Protein AF-A0A5M8RWU3-F1 (afdb_monomer)

Secondary structure (DSSP, 8-state):
-HHHHHHHHHHHHHHHHHHHHHTT-HHHHHHHHHHHHHHHHT-TT-HHHHHHHHHHHHHHHHHTT-HHHHHHHHHHHHHHHHH---HHHHHHHHHHHHHHHHHTT-HHHHHHHHHHHH-

Organism: NCBI:txid1925020

Solvent-accessible surface area (ba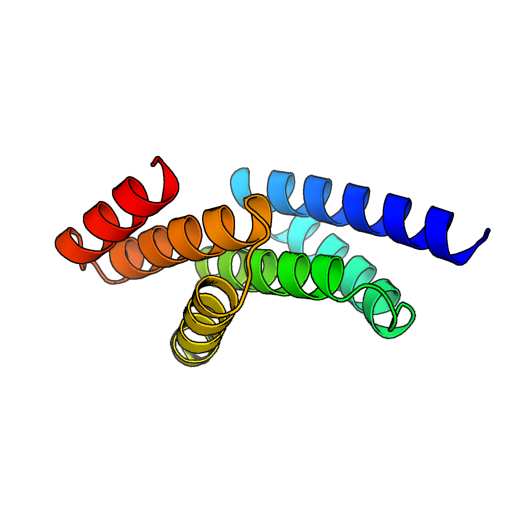ckbone atoms only — not comparable to full-atom values): 6522 Å² total; per-residue (Å²): 115,68,69,59,56,51,51,56,50,50,53,52,50,54,55,51,39,52,53,26,53,76,68,67,37,60,72,62,30,52,57,51,48,56,56,49,54,57,52,54,73,74,48,86,80,52,64,66,60,54,51,50,48,54,55,50,50,51,55,44,34,67,72,70,65,51,60,92,59,42,64,65,50,48,54,50,37,52,49,53,30,73,76,47,85,52,67,68,57,31,31,52,28,28,39,51,48,12,53,51,29,42,72,74,63,40,54,70,61,12,49,52,25,43,52,66,42,72,108

InterPro domains:
  IPR011990 Tetratricopeptide-like helical domain superfamily [G3DSA:1.25.40.10] (1-119)

Sequence (119 aa):
MEVKLASEKVAKMLNQWYGMIKRHQVTEASALKEEIQSLIKHMSENQDLLLYFNLLDFRYKLMTEEIEDSDKLYQNIKAIGAENTDNMIVYYSLFFSGVYEFYKKDYVEAINFYQLAEA

Structure (mmCIF, N/CA/C/O backbone):
data_AF-A0A5M8RWU3-F1
#
_entry.id   AF-A0A5M8RWU3-F1
#
loop_
_atom_site.group_PDB
_atom_site.id
_atom_site.type_symbol
_atom_site.label_atom_id
_atom_site.label_alt_id
_atom_site.label_comp_id
_atom_site.label_asym_id
_atom_site.label_entity_id
_atom_site.label_seq_id
_atom_site.pdbx_PDB_ins_code
_atom_site.Cartn_x
_atom_site.Cartn_y
_atom_site.Cartn_z
_atom_site.occupancy
_atom_site.B_iso_or_equiv
_atom_site.auth_seq_id
_atom_site.auth_comp_id
_atom_site.auth_asym_id
_atom_site.auth_atom_id
_atom_site.pdbx_PDB_model_num
ATOM 1 N N . MET A 1 1 ? 17.419 -4.916 -24.180 1.00 57.19 1 MET A N 1
ATOM 2 C CA . MET A 1 1 ? 17.993 -5.718 -23.072 1.00 57.19 1 MET A CA 1
ATOM 3 C C . MET A 1 1 ? 18.141 -4.881 -21.798 1.00 57.19 1 MET A C 1
ATOM 5 O O . MET A 1 1 ? 17.771 -5.365 -20.738 1.00 57.19 1 MET A O 1
ATOM 9 N N . GLU A 1 2 ? 18.569 -3.616 -21.897 1.00 60.53 2 GLU A N 1
ATOM 10 C CA . GLU A 1 2 ? 18.705 -2.689 -20.754 1.00 60.53 2 GLU A CA 1
ATOM 11 C C . GLU A 1 2 ? 17.384 -2.368 -20.024 1.00 60.53 2 GLU A C 1
ATOM 13 O O . GLU A 1 2 ? 17.346 -2.405 -18.798 1.00 60.53 2 GLU A O 1
ATOM 18 N N . VAL A 1 3 ? 16.275 -2.170 -20.749 1.00 62.34 3 VAL A N 1
ATOM 19 C CA . VAL A 1 3 ? 14.942 -1.882 -20.161 1.00 62.34 3 VAL A CA 1
ATOM 20 C C . VAL A 1 3 ? 14.441 -3.007 -19.235 1.00 62.34 3 VAL A C 1
ATOM 22 O O . VAL A 1 3 ? 13.828 -2.763 -18.193 1.00 62.34 3 VAL A O 1
ATOM 25 N N . LYS A 1 4 ? 14.750 -4.267 -19.568 1.00 66.62 4 LYS A N 1
ATOM 26 C CA . LYS A 1 4 ? 14.351 -5.435 -18.766 1.00 66.62 4 LYS A CA 1
ATOM 27 C C . LYS A 1 4 ? 15.148 -5.533 -17.457 1.00 66.62 4 LYS A C 1
ATOM 29 O O . LYS A 1 4 ? 14.588 -5.795 -16.402 1.00 66.62 4 LYS A O 1
ATOM 34 N N . LEU A 1 5 ? 16.446 -5.240 -17.510 1.00 66.25 5 LEU A N 1
ATOM 35 C CA . LEU A 1 5 ? 17.301 -5.198 -16.318 1.00 66.25 5 LEU A CA 1
ATOM 36 C C . LEU A 1 5 ? 16.903 -4.053 -15.375 1.00 66.25 5 LEU A C 1
ATOM 38 O O . LEU A 1 5 ? 16.908 -4.221 -14.155 1.00 66.25 5 LEU A O 1
ATOM 42 N N . ALA A 1 6 ? 16.513 -2.904 -15.934 1.00 75.56 6 ALA A N 1
ATOM 43 C CA . ALA A 1 6 ? 16.012 -1.776 -15.157 1.00 75.56 6 ALA A CA 1
ATOM 44 C C . ALA A 1 6 ? 14.690 -2.112 -14.437 1.00 75.56 6 ALA A C 1
ATOM 46 O O . ALA A 1 6 ? 14.545 -1.808 -13.253 1.00 75.56 6 ALA A O 1
ATOM 47 N N . SER A 1 7 ? 13.763 -2.815 -15.100 1.00 81.06 7 SER A N 1
ATOM 48 C CA . SER A 1 7 ? 12.473 -3.207 -14.500 1.00 81.06 7 SER A CA 1
ATOM 49 C C . SER A 1 7 ? 12.619 -4.254 -13.403 1.00 81.06 7 SER A C 1
ATOM 51 O O . SER A 1 7 ? 12.006 -4.112 -12.346 1.00 81.06 7 SER A O 1
ATOM 53 N N . GLU A 1 8 ? 13.499 -5.241 -13.574 1.00 85.56 8 GLU A N 1
ATOM 54 C CA . GLU A 1 8 ? 13.822 -6.198 -12.509 1.00 85.56 8 GLU A CA 1
ATOM 55 C C . GLU A 1 8 ? 14.449 -5.518 -11.283 1.00 85.56 8 GLU A C 1
ATOM 57 O O . GLU A 1 8 ? 14.157 -5.888 -10.142 1.00 85.56 8 GLU A O 1
ATOM 62 N N . LYS A 1 9 ? 15.299 -4.504 -11.497 1.00 89.25 9 LYS A N 1
ATOM 63 C CA . LYS A 1 9 ? 15.883 -3.716 -10.405 1.00 89.25 9 LYS A CA 1
ATOM 64 C C . LYS A 1 9 ? 14.805 -2.950 -9.638 1.00 89.25 9 LYS A C 1
ATOM 66 O O . LYS A 1 9 ? 14.761 -3.053 -8.413 1.00 89.25 9 LYS A O 1
ATOM 71 N N . VAL A 1 10 ? 13.923 -2.232 -10.335 1.00 90.00 10 VAL A N 1
ATOM 72 C CA . VAL A 1 10 ? 12.832 -1.472 -9.699 1.00 90.00 10 VAL A CA 1
ATOM 73 C C . VAL A 1 10 ? 11.876 -2.398 -8.948 1.00 90.00 10 VAL A C 1
ATOM 75 O O . VAL A 1 10 ? 11.533 -2.107 -7.806 1.00 90.00 10 VAL A O 1
ATOM 78 N N . ALA A 1 11 ? 11.526 -3.558 -9.511 1.00 90.00 11 ALA A N 1
ATOM 79 C CA . ALA A 1 11 ? 10.694 -4.548 -8.827 1.00 90.00 11 ALA A CA 1
ATOM 80 C C . ALA A 1 11 ? 11.307 -5.004 -7.487 1.00 90.00 11 ALA A C 1
ATOM 82 O O . ALA A 1 11 ? 10.617 -5.092 -6.470 1.00 90.00 11 ALA A O 1
ATOM 83 N N . LYS A 1 12 ? 12.626 -5.247 -7.450 1.00 93.75 12 LYS A N 1
ATOM 84 C CA . LYS A 1 12 ? 13.338 -5.583 -6.204 1.00 93.75 12 LYS A CA 1
ATOM 85 C C . LYS A 1 12 ? 13.303 -4.435 -5.195 1.00 93.75 12 LYS A C 1
ATOM 87 O O . LYS A 1 12 ? 13.077 -4.693 -4.014 1.00 93.75 12 LYS A O 1
ATOM 92 N N . MET A 1 13 ? 13.486 -3.196 -5.649 1.00 95.88 13 MET A N 1
ATOM 93 C CA . MET A 1 13 ? 13.422 -2.014 -4.783 1.00 95.88 13 MET A CA 1
ATOM 94 C C . MET A 1 13 ? 12.018 -1.816 -4.198 1.00 95.88 13 MET A C 1
ATOM 96 O O . MET A 1 13 ? 11.898 -1.577 -3.000 1.00 95.88 13 MET A O 1
ATOM 100 N N . LEU A 1 14 ? 10.956 -2.006 -4.988 1.00 95.44 14 LEU A N 1
ATOM 101 C CA . LEU A 1 14 ? 9.568 -1.949 -4.506 1.00 95.44 14 LEU A CA 1
ATOM 102 C C . LEU A 1 14 ? 9.299 -2.997 -3.416 1.00 95.44 14 LEU A C 1
ATOM 104 O O . LEU A 1 14 ? 8.736 -2.677 -2.371 1.00 95.44 14 LEU A O 1
ATOM 108 N N . ASN A 1 15 ? 9.778 -4.230 -3.601 1.00 94.81 15 ASN A N 1
ATOM 109 C CA . ASN A 1 15 ? 9.661 -5.281 -2.584 1.00 94.81 15 ASN A CA 1
ATOM 110 C C . ASN A 1 15 ? 10.424 -4.939 -1.291 1.00 94.81 15 ASN A C 1
ATOM 112 O O . ASN A 1 15 ? 9.924 -5.174 -0.187 1.00 94.81 15 ASN A O 1
ATOM 116 N N . GLN A 1 16 ? 11.630 -4.375 -1.410 1.00 97.75 16 GLN A N 1
ATOM 117 C CA . GLN A 1 16 ? 12.410 -3.908 -0.258 1.00 97.75 16 GLN A CA 1
ATOM 118 C C . GLN A 1 16 ? 11.686 -2.785 0.484 1.00 97.75 16 GLN A C 1
ATOM 120 O O . GLN A 1 16 ? 11.556 -2.846 1.710 1.00 97.75 16 GLN A O 1
ATOM 125 N N . TRP A 1 17 ? 11.163 -1.813 -0.263 1.00 98.06 17 TRP A N 1
ATOM 126 C CA . TRP A 1 17 ? 10.404 -0.691 0.267 1.00 98.06 17 TRP A CA 1
ATOM 127 C C . TRP A 1 17 ? 9.156 -1.156 1.011 1.00 98.06 17 TRP A C 1
ATOM 129 O O . TRP A 1 17 ? 8.954 -0.781 2.165 1.00 98.06 17 TRP A O 1
ATOM 139 N N . TYR A 1 18 ? 8.387 -2.085 0.438 1.00 97.00 18 TYR A N 1
ATOM 140 C CA . TYR A 1 18 ? 7.245 -2.675 1.132 1.00 97.00 18 TYR A CA 1
ATOM 141 C C . TYR A 1 18 ? 7.646 -3.392 2.430 1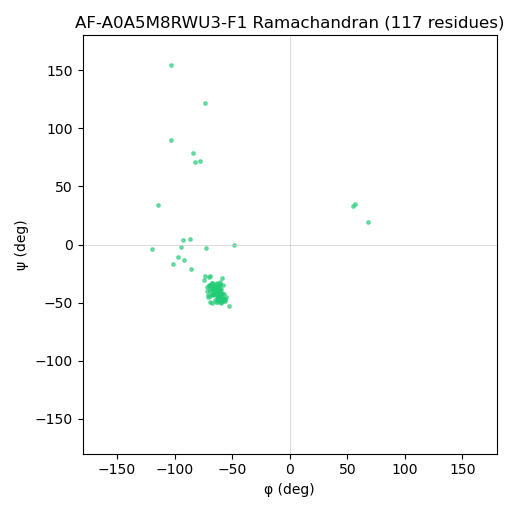.00 97.00 18 TYR A C 1
ATOM 143 O O . TYR A 1 18 ? 6.961 -3.290 3.451 1.00 97.00 18 TYR A O 1
ATOM 151 N N . GLY A 1 19 ? 8.791 -4.080 2.435 1.00 97.56 19 GLY A N 1
ATOM 152 C CA . GLY A 1 19 ? 9.362 -4.658 3.650 1.00 97.56 19 GLY A CA 1
ATOM 153 C C . GLY A 1 19 ? 9.643 -3.615 4.738 1.00 97.56 19 GLY A C 1
ATOM 154 O O . GLY A 1 19 ? 9.342 -3.867 5.905 1.00 97.56 19 GLY A O 1
ATOM 155 N N . MET A 1 20 ? 10.189 -2.455 4.366 1.00 98.19 20 MET A N 1
ATOM 156 C CA . MET A 1 20 ? 10.456 -1.343 5.288 1.00 98.19 20 MET A CA 1
ATOM 157 C C . MET A 1 20 ? 9.162 -0.731 5.831 1.00 98.19 20 MET A C 1
ATOM 159 O O . MET A 1 20 ? 9.054 -0.532 7.040 1.00 98.19 20 MET A O 1
ATOM 163 N N . ILE A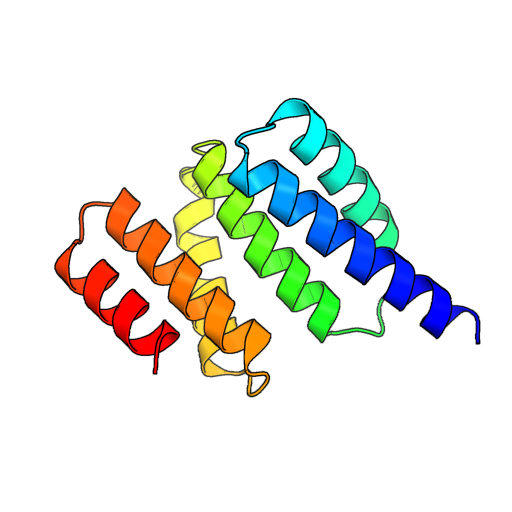 1 21 ? 8.153 -0.534 4.972 1.00 96.31 21 ILE A N 1
ATOM 164 C CA . ILE A 1 21 ? 6.826 -0.043 5.372 1.00 96.31 21 ILE A CA 1
ATOM 165 C C . ILE A 1 21 ? 6.192 -0.972 6.416 1.00 96.31 21 ILE A C 1
ATOM 167 O O . ILE A 1 21 ? 5.727 -0.520 7.459 1.00 96.31 21 ILE A O 1
ATOM 171 N N . LYS A 1 22 ? 6.224 -2.293 6.194 1.00 94.19 22 LYS A N 1
ATOM 172 C CA . LYS A 1 22 ? 5.694 -3.265 7.170 1.00 94.19 22 LYS A CA 1
ATOM 173 C C . LYS A 1 22 ? 6.408 -3.203 8.523 1.00 94.19 22 LYS A C 1
ATOM 175 O O . LYS A 1 22 ? 5.779 -3.413 9.557 1.00 94.19 22 LYS A O 1
ATOM 180 N N . ARG A 1 23 ? 7.712 -2.917 8.524 1.00 96.44 23 ARG A N 1
ATOM 181 C CA . ARG A 1 23 ? 8.535 -2.789 9.738 1.00 96.44 23 ARG A CA 1
ATOM 182 C C . ARG A 1 23 ? 8.506 -1.386 10.355 1.00 96.44 23 ARG A C 1
ATOM 184 O O . ARG A 1 23 ? 9.224 -1.170 11.323 1.00 96.44 23 ARG A O 1
ATOM 191 N N . HIS A 1 24 ? 7.703 -0.461 9.823 1.00 94.94 24 HIS A N 1
ATOM 192 C CA . HIS A 1 24 ? 7.623 0.931 10.283 1.00 94.94 24 HIS A CA 1
ATOM 193 C C . HIS A 1 24 ? 8.987 1.650 10.292 1.00 94.94 24 HIS A C 1
ATOM 195 O O . HIS A 1 24 ? 9.257 2.508 11.128 1.00 94.94 24 HIS A O 1
ATOM 201 N N . GLN A 1 25 ? 9.860 1.304 9.342 1.00 96.94 25 GLN A N 1
ATOM 202 C CA . GLN A 1 25 ? 11.175 1.927 9.159 1.00 96.94 25 GLN A CA 1
ATOM 203 C C . GLN A 1 25 ? 11.021 3.223 8.353 1.00 96.94 25 GLN A C 1
ATOM 205 O O . GLN A 1 25 ? 11.331 3.253 7.165 1.00 96.94 25 GLN A O 1
ATOM 210 N N . VAL A 1 26 ? 10.440 4.261 8.966 1.00 94.62 26 VAL A N 1
ATOM 211 C CA . VAL A 1 26 ? 10.006 5.490 8.269 1.00 94.62 26 VAL A CA 1
ATOM 212 C C . VAL A 1 26 ? 11.164 6.174 7.538 1.00 94.62 26 VAL A C 1
ATOM 214 O O . VAL A 1 26 ? 11.038 6.482 6.355 1.00 94.62 26 VAL A O 1
ATOM 217 N N . THR A 1 27 ? 12.302 6.370 8.208 1.00 95.44 27 THR A N 1
ATOM 218 C CA . THR A 1 27 ? 13.465 7.073 7.643 1.00 95.44 27 THR A CA 1
ATOM 219 C C . THR A 1 27 ? 14.022 6.346 6.419 1.00 95.44 27 THR A C 1
ATOM 221 O O . THR A 1 27 ? 14.211 6.948 5.363 1.00 95.44 27 THR A O 1
ATOM 224 N N . GLU A 1 28 ? 14.242 5.037 6.531 1.00 97.25 28 GLU A N 1
ATOM 225 C CA . GLU A 1 28 ? 14.765 4.207 5.446 1.00 97.25 28 GLU A CA 1
ATOM 226 C C . GLU A 1 28 ? 13.757 4.073 4.300 1.00 97.25 28 GLU A C 1
ATOM 228 O O . GLU A 1 28 ? 14.134 4.123 3.128 1.00 97.25 28 GLU A O 1
ATOM 233 N N . ALA A 1 29 ? 12.467 3.951 4.626 1.00 97.62 29 ALA A N 1
ATOM 234 C CA . ALA A 1 29 ? 11.403 3.889 3.634 1.00 97.62 29 ALA A CA 1
ATOM 235 C C . ALA A 1 29 ? 11.269 5.203 2.852 1.00 97.62 29 ALA A C 1
ATOM 237 O O . ALA A 1 29 ? 11.009 5.155 1.650 1.00 97.62 29 ALA A O 1
ATOM 238 N N . SER A 1 30 ? 11.465 6.356 3.500 1.00 96.44 30 SER A N 1
ATOM 239 C CA . SER A 1 30 ? 11.457 7.661 2.833 1.00 96.44 30 SER A CA 1
ATOM 240 C C . SER A 1 30 ? 12.616 7.785 1.844 1.00 96.44 30 SER A C 1
ATOM 242 O O . SER A 1 30 ? 12.395 8.138 0.688 1.00 96.44 30 SER A O 1
ATOM 244 N N . ALA A 1 31 ? 13.835 7.426 2.261 1.00 97.06 31 ALA A N 1
ATOM 245 C CA . ALA A 1 31 ? 15.010 7.477 1.390 1.00 97.06 31 ALA A CA 1
ATOM 246 C C . ALA A 1 31 ? 14.845 6.568 0.157 1.00 97.06 31 ALA A C 1
ATOM 248 O O . ALA A 1 31 ? 15.045 6.998 -0.978 1.00 97.06 31 ALA A O 1
ATOM 249 N N . LEU A 1 32 ? 14.389 5.325 0.361 1.00 97.56 32 LEU A N 1
ATOM 250 C CA . LEU A 1 32 ? 14.199 4.382 -0.741 1.00 97.56 32 LEU A CA 1
ATOM 251 C C . LEU A 1 32 ? 13.056 4.800 -1.686 1.00 97.56 32 LEU A C 1
ATOM 253 O O . LEU A 1 32 ? 13.145 4.572 -2.893 1.00 97.56 32 LEU A O 1
ATOM 257 N N . LYS A 1 33 ? 12.000 5.444 -1.171 1.00 96.06 33 LYS A N 1
ATOM 258 C CA . LYS A 1 33 ? 10.913 6.004 -1.989 1.00 96.06 33 LYS A CA 1
ATOM 259 C C . LYS A 1 33 ? 11.438 7.036 -2.990 1.00 96.06 33 LYS A C 1
ATOM 261 O O . LYS A 1 33 ? 11.062 6.969 -4.160 1.00 96.06 33 LYS A O 1
ATOM 266 N N . GLU A 1 34 ? 12.299 7.957 -2.562 1.00 94.62 34 GLU A N 1
ATOM 267 C CA . GLU A 1 34 ? 12.875 8.987 -3.441 1.00 94.62 34 GLU A CA 1
ATOM 268 C C . GLU A 1 34 ? 13.712 8.370 -4.571 1.00 94.62 34 GLU A C 1
ATOM 270 O O . GLU A 1 34 ? 13.571 8.749 -5.740 1.00 94.62 34 GLU A O 1
ATOM 275 N N . GLU A 1 35 ? 14.525 7.359 -4.251 1.00 94.19 35 GLU A N 1
ATOM 276 C CA . GLU A 1 35 ? 15.309 6.621 -5.247 1.00 94.19 35 GLU A CA 1
ATOM 277 C C . GLU A 1 35 ? 14.412 5.925 -6.281 1.00 94.19 35 GLU A C 1
ATOM 279 O O . GLU A 1 35 ? 14.644 6.031 -7.490 1.00 94.19 35 GLU A O 1
ATOM 284 N N . ILE A 1 36 ? 13.357 5.243 -5.822 1.00 93.31 36 ILE A N 1
ATOM 285 C CA . ILE A 1 36 ? 12.390 4.565 -6.694 1.00 93.31 36 ILE A CA 1
ATOM 286 C C . ILE A 1 36 ? 11.670 5.577 -7.593 1.00 93.31 36 ILE A C 1
ATOM 288 O O . ILE A 1 36 ? 11.554 5.348 -8.797 1.00 93.31 36 ILE A O 1
ATOM 292 N N . GLN A 1 37 ? 11.217 6.707 -7.041 1.00 91.44 37 GLN A N 1
ATOM 293 C CA . GLN A 1 37 ? 10.526 7.754 -7.799 1.00 91.44 37 GLN A CA 1
ATOM 294 C C . GLN A 1 37 ? 11.395 8.335 -8.915 1.00 91.44 37 GLN A C 1
ATOM 296 O O . GLN A 1 37 ? 10.890 8.602 -10.006 1.00 91.44 37 GLN A O 1
ATOM 301 N N . SER A 1 38 ? 12.692 8.522 -8.658 1.00 88.75 38 SER A N 1
ATOM 302 C CA . SER A 1 38 ? 13.648 8.955 -9.678 1.00 88.75 38 SER A CA 1
ATOM 303 C C . SER A 1 38 ? 13.721 7.944 -10.827 1.00 88.75 38 SER A C 1
ATOM 305 O O . SER A 1 38 ? 13.551 8.305 -11.989 1.00 88.75 38 SER A O 1
ATOM 307 N N . LEU A 1 39 ? 13.862 6.653 -10.514 1.00 87.12 39 LEU A N 1
ATOM 308 C CA . LEU A 1 39 ? 13.979 5.595 -11.522 1.00 87.12 39 LEU A CA 1
ATOM 309 C C . LEU A 1 39 ? 12.690 5.391 -12.331 1.00 87.12 39 LEU A C 1
ATOM 311 O O . LEU A 1 39 ? 12.752 5.262 -13.552 1.00 87.12 39 LEU A O 1
ATOM 315 N N . ILE A 1 40 ? 11.526 5.398 -11.673 1.00 83.19 40 ILE A N 1
ATOM 316 C CA . ILE A 1 40 ? 10.226 5.169 -12.322 1.00 83.19 40 ILE A CA 1
ATOM 317 C C . ILE A 1 40 ? 9.891 6.278 -13.326 1.00 83.19 40 ILE A C 1
ATOM 319 O O . ILE A 1 40 ? 9.391 5.979 -14.409 1.00 83.19 40 ILE A O 1
ATOM 323 N N . LYS A 1 41 ? 10.227 7.545 -13.032 1.00 78.88 41 LYS A N 1
ATOM 324 C CA . LYS A 1 41 ? 10.026 8.667 -13.973 1.00 78.88 41 LYS A CA 1
ATOM 325 C C . LYS A 1 41 ? 10.756 8.470 -15.305 1.00 78.88 41 LYS A C 1
ATOM 327 O O . LYS A 1 41 ? 10.302 8.975 -16.327 1.00 78.88 41 LYS A O 1
ATOM 332 N N . HIS A 1 42 ? 11.868 7.740 -15.297 1.00 72.62 42 HIS A N 1
ATOM 333 C CA . HIS A 1 42 ? 12.682 7.469 -16.482 1.00 72.62 42 HIS A CA 1
ATOM 334 C C . HIS A 1 42 ? 12.331 6.141 -17.176 1.00 72.62 42 HIS A C 1
ATOM 336 O O . HIS A 1 42 ? 12.917 5.817 -18.205 1.00 72.62 42 HIS A O 1
ATOM 342 N N . MET A 1 43 ? 11.382 5.371 -16.633 1.00 69.06 43 MET A N 1
ATOM 343 C CA . MET A 1 43 ? 11.079 3.989 -1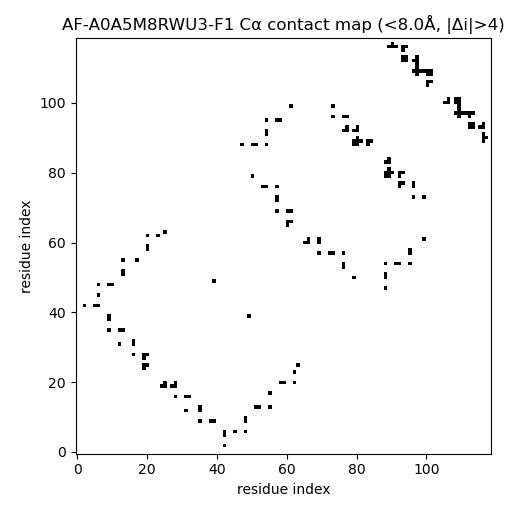7.025 1.00 69.06 43 MET A CA 1
ATOM 344 C C . MET A 1 43 ? 9.682 3.817 -17.648 1.00 69.06 43 MET A C 1
ATOM 346 O O . MET A 1 43 ? 9.062 2.769 -17.488 1.00 69.06 43 MET A O 1
ATOM 350 N N . SER A 1 44 ? 9.207 4.827 -18.381 1.00 55.81 44 SER A N 1
ATOM 351 C CA . SER A 1 44 ? 7.827 5.062 -18.855 1.00 55.81 44 SER A CA 1
ATOM 352 C C . SER A 1 44 ? 7.046 3.919 -19.544 1.00 55.81 44 SER A C 1
ATOM 354 O O . SER A 1 44 ? 5.906 4.142 -19.929 1.00 55.81 44 SER A O 1
ATOM 356 N N . GLU A 1 45 ? 7.600 2.718 -19.722 1.00 61.12 45 GLU A N 1
ATOM 357 C CA . GLU A 1 45 ? 6.982 1.608 -20.462 1.00 61.12 45 GLU A CA 1
ATOM 358 C C . GLU A 1 45 ? 6.333 0.518 -19.586 1.00 61.12 45 GLU A C 1
ATOM 360 O O . GLU A 1 45 ? 5.525 -0.250 -20.101 1.00 61.12 45 GLU A O 1
ATOM 365 N N . ASN A 1 46 ? 6.633 0.416 -18.281 1.00 71.50 46 ASN A N 1
ATOM 366 C CA . ASN A 1 46 ? 6.063 -0.647 -17.433 1.00 71.50 46 ASN A CA 1
ATOM 367 C C . ASN A 1 46 ? 4.931 -0.130 -16.528 1.00 71.50 46 ASN A C 1
ATOM 369 O O . ASN A 1 46 ? 5.163 0.313 -15.399 1.00 71.50 46 ASN A O 1
ATOM 373 N N . GLN A 1 47 ? 3.705 -0.197 -17.051 1.00 79.75 47 GLN A N 1
ATOM 374 C CA . GLN A 1 47 ? 2.493 0.284 -16.387 1.00 79.75 47 GLN A CA 1
ATOM 375 C C . GLN A 1 47 ? 2.216 -0.449 -15.061 1.00 79.75 47 GLN A C 1
ATOM 377 O O . GLN A 1 47 ? 1.838 0.200 -14.089 1.00 79.75 47 GLN A O 1
ATOM 382 N N . ASP A 1 48 ? 2.503 -1.750 -14.965 1.00 84.94 48 ASP A N 1
ATOM 383 C CA . ASP A 1 48 ? 2.250 -2.537 -13.749 1.00 84.94 48 ASP A CA 1
ATOM 384 C C . ASP A 1 48 ? 3.176 -2.144 -12.592 1.00 84.94 48 ASP A C 1
ATOM 386 O O . ASP A 1 48 ? 2.736 -2.044 -11.448 1.00 84.94 48 ASP A O 1
ATOM 390 N N . LEU A 1 49 ? 4.451 -1.836 -12.868 1.00 87.50 49 LEU A N 1
ATOM 391 C CA . LEU A 1 49 ? 5.372 -1.339 -11.837 1.00 87.50 49 LEU A CA 1
ATOM 392 C C . LEU A 1 49 ? 4.956 0.033 -11.305 1.00 87.50 49 LEU A C 1
ATOM 394 O O . LEU A 1 49 ? 5.104 0.296 -10.111 1.00 87.50 49 LEU A O 1
ATOM 398 N N . LEU A 1 50 ? 4.428 0.898 -12.174 1.00 89.12 50 LEU A N 1
ATOM 399 C CA . LEU A 1 50 ? 3.889 2.190 -11.761 1.00 89.12 50 LEU A CA 1
ATOM 400 C C . LEU A 1 50 ? 2.640 2.011 -10.887 1.00 89.12 50 LEU A C 1
ATOM 402 O O . LEU A 1 50 ? 2.514 2.671 -9.856 1.00 89.12 50 LEU A O 1
ATOM 406 N N . LEU A 1 51 ? 1.744 1.095 -11.260 1.00 91.12 51 LEU A N 1
ATOM 407 C CA . LEU A 1 51 ? 0.571 0.761 -10.451 1.00 91.12 51 LEU A CA 1
ATOM 408 C C . LEU A 1 51 ? 0.975 0.184 -9.092 1.00 91.12 51 LEU A C 1
ATOM 410 O O . LEU A 1 51 ? 0.464 0.628 -8.062 1.00 91.12 51 LEU A O 1
ATOM 414 N N . TYR A 1 52 ? 1.942 -0.735 -9.065 1.00 91.88 52 TYR A N 1
ATOM 415 C CA . TYR A 1 52 ? 2.440 -1.302 -7.817 1.00 91.88 52 TYR A CA 1
ATOM 416 C C . TYR A 1 52 ? 3.100 -0.242 -6.928 1.00 91.88 52 TYR A C 1
ATOM 418 O O . TYR A 1 52 ? 2.841 -0.194 -5.726 1.00 91.88 52 TYR A O 1
ATOM 426 N N . PHE A 1 53 ? 3.883 0.670 -7.511 1.00 93.12 53 PHE A N 1
ATOM 427 C CA . PHE A 1 53 ? 4.420 1.823 -6.793 1.00 93.12 53 PHE A CA 1
ATOM 428 C C . PHE A 1 53 ? 3.314 2.684 -6.166 1.00 93.12 53 PHE A C 1
ATOM 430 O O . PHE A 1 53 ? 3.404 3.003 -4.982 1.00 93.12 53 PHE A O 1
ATOM 437 N N . ASN A 1 54 ? 2.258 3.015 -6.915 1.00 92.06 54 ASN A N 1
ATOM 438 C CA . ASN A 1 54 ? 1.148 3.831 -6.412 1.00 92.06 54 ASN A CA 1
ATOM 439 C C . ASN A 1 54 ? 0.413 3.158 -5.240 1.00 92.06 54 ASN A C 1
ATOM 441 O O . ASN A 1 54 ? 0.060 3.825 -4.266 1.00 92.06 54 ASN A O 1
ATOM 445 N N . LEU A 1 55 ? 0.229 1.835 -5.301 1.00 94.94 55 LEU A N 1
ATOM 446 C CA . LEU A 1 55 ? -0.349 1.046 -4.209 1.00 94.94 55 LEU A CA 1
ATOM 447 C C . LEU A 1 55 ? 0.512 1.122 -2.938 1.00 94.94 55 LEU A C 1
ATOM 449 O O . LEU A 1 55 ? 0.001 1.356 -1.841 1.00 94.94 55 LEU A O 1
ATOM 453 N N . LEU A 1 56 ? 1.829 0.959 -3.078 1.00 95.12 56 LEU A N 1
ATOM 454 C CA . LEU A 1 56 ? 2.757 1.046 -1.951 1.00 95.12 56 LEU A CA 1
ATOM 455 C C . LEU A 1 56 ? 2.889 2.472 -1.398 1.00 95.12 56 LEU A C 1
ATOM 457 O O . LEU A 1 56 ? 2.997 2.632 -0.183 1.00 95.12 56 LEU A O 1
ATOM 461 N N . ASP A 1 57 ? 2.824 3.498 -2.250 1.00 93.38 57 ASP A N 1
ATOM 462 C CA . ASP A 1 57 ? 2.836 4.906 -1.832 1.00 93.38 57 ASP A CA 1
ATOM 463 C C . ASP A 1 57 ? 1.622 5.251 -0.975 1.00 93.38 57 ASP A C 1
ATOM 465 O O . ASP A 1 57 ? 1.759 5.903 0.059 1.00 93.38 57 ASP A O 1
ATOM 469 N N . PHE A 1 58 ? 0.447 4.739 -1.342 1.00 92.69 58 PHE A N 1
ATOM 470 C CA . PHE A 1 58 ? -0.738 4.857 -0.505 1.00 92.69 58 PHE A CA 1
ATOM 471 C C . PHE A 1 58 ? -0.525 4.207 0.867 1.00 92.69 58 PHE A C 1
ATOM 473 O O . PHE A 1 58 ? -0.730 4.847 1.898 1.00 92.69 58 PHE A O 1
ATOM 480 N N . ARG A 1 59 ? -0.021 2.967 0.912 1.00 93.38 59 ARG A N 1
ATOM 481 C CA . ARG A 1 59 ? 0.265 2.291 2.187 1.00 93.38 59 ARG A CA 1
ATOM 482 C C . ARG A 1 59 ? 1.331 3.017 3.016 1.00 93.38 59 ARG A C 1
ATOM 484 O O . ARG A 1 59 ? 1.229 3.007 4.245 1.00 93.38 59 ARG A O 1
ATOM 491 N N . TYR A 1 60 ? 2.337 3.618 2.383 1.00 94.06 60 TYR A N 1
ATOM 492 C CA . TYR A 1 60 ? 3.337 4.457 3.049 1.00 94.06 60 TYR A CA 1
ATOM 493 C C . TYR A 1 60 ? 2.687 5.695 3.677 1.00 94.06 60 TYR A C 1
ATOM 495 O O . TYR A 1 60 ? 2.915 5.960 4.849 1.00 94.06 60 TYR A O 1
ATOM 503 N N . LYS A 1 61 ? 1.807 6.393 2.957 1.00 90.94 61 LYS A N 1
ATOM 504 C CA . LYS A 1 61 ? 1.103 7.579 3.476 1.00 90.94 61 LYS A CA 1
ATOM 505 C C . LYS A 1 61 ? 0.184 7.273 4.653 1.00 90.94 61 LYS A C 1
ATOM 507 O O . LYS A 1 61 ? 0.114 8.051 5.599 1.00 90.94 61 LYS A O 1
ATOM 512 N N . LEU A 1 62 ? -0.459 6.102 4.647 1.00 89.75 62 LEU A N 1
ATOM 513 C CA . LEU A 1 62 ? -1.212 5.626 5.813 1.00 89.75 62 LEU A CA 1
ATOM 514 C C . LEU A 1 62 ? -0.313 5.384 7.034 1.00 89.75 62 LEU A C 1
ATOM 516 O O . LEU A 1 62 ? -0.752 5.579 8.159 1.00 89.75 62 LEU A O 1
ATOM 520 N N . MET A 1 63 ? 0.937 4.954 6.828 1.00 90.62 63 MET A N 1
ATOM 521 C CA . MET A 1 63 ? 1.911 4.785 7.914 1.00 90.62 63 MET A CA 1
ATOM 522 C C . MET A 1 63 ? 2.366 6.124 8.498 1.00 90.62 63 MET A C 1
ATOM 524 O O . MET A 1 63 ? 2.643 6.184 9.690 1.00 90.62 63 MET A O 1
ATOM 528 N N . THR A 1 64 ? 2.502 7.159 7.662 1.00 89.50 64 THR A N 1
ATOM 529 C CA . THR A 1 64 ? 3.010 8.483 8.056 1.00 89.50 64 THR A CA 1
ATOM 530 C C . THR A 1 64 ? 1.914 9.469 8.462 1.00 89.50 64 THR A C 1
ATOM 532 O O . THR A 1 64 ? 2.227 10.616 8.762 1.00 89.50 64 THR A O 1
ATOM 535 N N . GLU A 1 65 ? 0.651 9.028 8.508 1.00 80.06 65 GLU A N 1
ATOM 536 C CA . GLU A 1 65 ? -0.519 9.857 8.838 1.00 80.06 65 GLU A CA 1
ATOM 537 C C . GLU A 1 65 ? -0.677 11.089 7.920 1.00 80.06 65 GLU A C 1
ATOM 539 O O . GLU A 1 65 ? -1.159 12.145 8.327 1.00 80.06 65 GLU A O 1
ATOM 544 N N . GLU A 1 66 ? -0.320 10.959 6.639 1.00 75.25 66 GLU A N 1
ATOM 545 C CA . GLU A 1 66 ? -0.564 11.984 5.613 1.00 75.25 66 GLU A CA 1
ATOM 546 C C . GLU A 1 66 ? -2.044 11.944 5.163 1.00 75.25 66 GLU A C 1
ATOM 548 O O . GLU A 1 66 ? -2.383 11.458 4.081 1.00 75.25 66 GLU A O 1
ATOM 553 N N . ILE A 1 67 ? -2.952 12.406 6.036 1.00 64.81 67 ILE A N 1
ATOM 554 C CA . ILE A 1 67 ? -4.413 12.230 5.893 1.00 64.81 67 ILE A CA 1
ATOM 555 C C . ILE A 1 67 ? -5.015 13.101 4.776 1.00 64.81 67 ILE A C 1
ATOM 557 O O . ILE A 1 67 ? -5.914 12.632 4.079 1.00 64.81 67 ILE A O 1
ATOM 561 N N . GLU A 1 68 ? -4.529 14.330 4.557 1.00 65.06 68 GLU A N 1
ATOM 562 C CA . GLU A 1 68 ? -5.135 15.274 3.591 1.00 65.06 68 GLU A CA 1
ATOM 563 C C . GLU A 1 68 ? -5.143 14.750 2.144 1.00 65.06 68 GLU A C 1
ATOM 565 O O . GLU A 1 68 ? -6.088 15.005 1.395 1.00 65.06 68 GLU A O 1
ATOM 570 N N . ASP A 1 69 ? -4.139 13.955 1.765 1.00 68.62 69 ASP A N 1
ATOM 571 C CA . ASP A 1 69 ? -4.057 13.341 0.436 1.00 68.62 69 ASP A CA 1
ATOM 572 C C . ASP A 1 69 ? -4.698 11.943 0.373 1.00 68.62 69 ASP A C 1
ATOM 574 O O . ASP A 1 69 ? -4.934 11.412 -0.718 1.00 68.62 69 ASP A O 1
ATOM 578 N N . SER A 1 70 ? -5.006 11.334 1.523 1.00 71.69 70 SER A N 1
ATOM 579 C CA . SER A 1 70 ? -5.398 9.923 1.611 1.00 71.69 70 SER A CA 1
ATOM 580 C C . SER A 1 70 ? -6.739 9.613 0.938 1.00 71.69 70 SER A C 1
ATOM 582 O O . SER A 1 70 ? -6.845 8.581 0.281 1.00 71.69 70 SER A O 1
ATOM 584 N N . ASP A 1 71 ? -7.723 10.518 0.978 1.00 80.81 71 ASP A N 1
ATOM 585 C CA . ASP A 1 71 ? -9.054 10.294 0.389 1.00 80.81 71 ASP A CA 1
ATOM 586 C C . ASP A 1 71 ? -9.026 10.248 -1.145 1.00 80.81 71 ASP A C 1
ATOM 588 O O . ASP A 1 71 ? -9.638 9.378 -1.771 1.00 80.81 71 ASP A O 1
ATOM 592 N N . LYS A 1 72 ? -8.300 11.181 -1.776 1.00 84.56 72 LYS A N 1
ATOM 593 C CA . LYS A 1 72 ? -8.136 11.203 -3.240 1.00 84.56 72 LYS A CA 1
ATOM 594 C C . LYS A 1 72 ? -7.340 9.995 -3.706 1.00 84.56 72 LYS A C 1
ATOM 596 O O . LYS A 1 72 ? -7.707 9.349 -4.686 1.00 84.56 72 LYS A O 1
ATOM 601 N N . LEU A 1 73 ? -6.264 9.679 -2.988 1.00 83.88 73 LEU A N 1
ATOM 602 C CA . LEU A 1 73 ? -5.461 8.499 -3.272 1.00 83.88 73 LEU A CA 1
ATOM 603 C C . LEU A 1 73 ? -6.291 7.231 -3.106 1.00 83.88 73 LEU A C 1
ATOM 605 O O . LEU A 1 73 ? -6.222 6.366 -3.967 1.00 83.88 73 LEU A O 1
ATOM 609 N N . TYR A 1 74 ? -7.141 7.152 -2.086 1.00 89.00 74 TYR A N 1
ATOM 610 C CA . TYR A 1 74 ? -8.024 6.015 -1.875 1.00 89.00 74 TYR A CA 1
ATOM 611 C C . TYR A 1 74 ? -8.975 5.782 -3.059 1.00 89.00 74 TYR A C 1
ATOM 613 O O . TYR A 1 74 ? -9.118 4.645 -3.511 1.00 89.00 74 TYR A O 1
ATOM 621 N N . GLN A 1 75 ? -9.565 6.836 -3.639 1.00 90.19 75 GLN A N 1
ATOM 622 C CA . GLN A 1 75 ? -10.368 6.672 -4.861 1.00 90.19 75 GLN A CA 1
ATOM 623 C C . GLN A 1 75 ? -9.537 6.117 -6.025 1.00 90.19 75 GLN A C 1
ATOM 625 O O . GLN A 1 75 ? -10.014 5.236 -6.740 1.00 90.19 75 GLN A O 1
ATOM 630 N N . ASN A 1 76 ? -8.286 6.563 -6.174 1.00 89.44 76 ASN A N 1
ATOM 631 C CA . ASN A 1 76 ? -7.384 6.013 -7.186 1.00 89.44 76 ASN A CA 1
ATOM 632 C C . ASN A 1 76 ? -7.089 4.529 -6.929 1.00 89.44 76 ASN A C 1
ATOM 634 O O . ASN A 1 76 ? -7.090 3.747 -7.870 1.00 89.44 76 ASN A O 1
ATOM 638 N N . ILE A 1 77 ? -6.882 4.117 -5.675 1.00 92.00 77 ILE A N 1
ATOM 639 C CA . ILE A 1 77 ? -6.624 2.712 -5.316 1.00 92.00 77 ILE A CA 1
ATOM 640 C C . ILE A 1 77 ? -7.805 1.820 -5.699 1.00 92.00 77 ILE A C 1
ATOM 642 O O . ILE A 1 77 ? -7.604 0.767 -6.303 1.00 92.00 77 ILE A O 1
ATOM 646 N N . LYS A 1 78 ? -9.038 2.257 -5.421 1.00 91.62 78 LYS A N 1
ATOM 647 C CA . LYS A 1 78 ? -10.235 1.519 -5.844 1.00 91.62 78 LYS A CA 1
ATOM 648 C C . LYS A 1 78 ? -10.356 1.425 -7.364 1.00 91.62 78 LYS A C 1
ATOM 650 O O . LYS A 1 78 ? -10.714 0.366 -7.868 1.00 91.62 78 LYS A O 1
ATOM 655 N N . ALA A 1 79 ? -10.052 2.505 -8.088 1.00 91.19 79 ALA A N 1
ATOM 656 C CA . ALA A 1 79 ? -10.066 2.499 -9.551 1.00 91.19 79 ALA A CA 1
ATOM 657 C C . ALA A 1 79 ? -9.024 1.520 -10.117 1.00 91.19 79 ALA A C 1
ATOM 659 O O . ALA A 1 79 ? -9.357 0.702 -10.969 1.00 91.19 79 ALA A O 1
ATOM 660 N N . ILE A 1 80 ? -7.801 1.523 -9.566 1.00 90.06 80 ILE A N 1
ATOM 661 C CA . ILE A 1 80 ? -6.742 0.566 -9.921 1.00 90.06 80 ILE A CA 1
ATOM 662 C C . ILE A 1 80 ? -7.231 -0.875 -9.741 1.00 90.06 80 ILE A C 1
ATOM 664 O O . ILE A 1 80 ? -7.021 -1.696 -10.625 1.00 90.06 80 ILE A O 1
ATOM 668 N N . GLY A 1 81 ? -7.893 -1.185 -8.625 1.00 90.12 81 GLY A N 1
ATOM 669 C CA . GLY A 1 81 ? -8.430 -2.524 -8.376 1.00 90.12 81 GLY A CA 1
ATOM 670 C C . GLY A 1 81 ? -9.553 -2.933 -9.327 1.00 90.12 81 GLY A C 1
ATOM 671 O O . GLY A 1 81 ? -9.598 -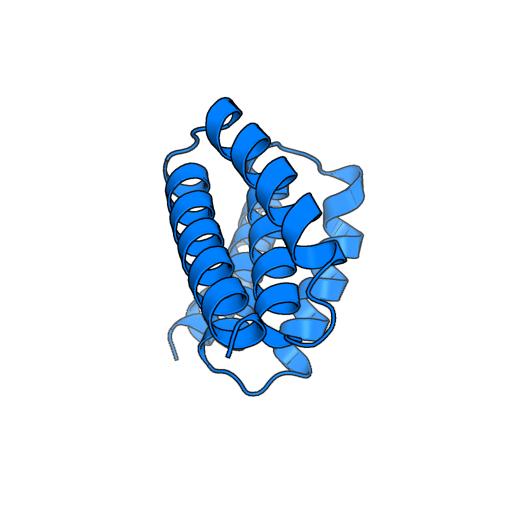4.077 -9.764 1.00 90.12 81 GLY A O 1
ATOM 672 N N . ALA A 1 82 ? -10.450 -2.003 -9.661 1.00 90.31 82 ALA A N 1
ATOM 673 C CA . ALA A 1 82 ? -11.609 -2.273 -10.510 1.00 90.31 82 ALA A CA 1
ATOM 674 C C . ALA A 1 82 ? -11.259 -2.425 -12.002 1.00 90.31 82 ALA A C 1
ATOM 676 O O . ALA A 1 82 ? -11.953 -3.138 -12.725 1.00 90.31 82 ALA A O 1
ATOM 677 N N . GLU A 1 83 ? -10.214 -1.740 -12.469 1.00 90.06 83 GLU A N 1
ATOM 678 C CA . GLU A 1 83 ? -9.821 -1.697 -13.884 1.00 90.06 83 GLU A CA 1
ATOM 679 C C . GLU A 1 83 ? -8.707 -2.693 -14.241 1.00 90.06 83 GLU A C 1
ATOM 681 O O . GLU A 1 83 ? -8.411 -2.890 -15.422 1.00 90.06 83 GLU A O 1
ATOM 686 N N . ASN A 1 84 ? -8.069 -3.317 -13.247 1.00 89.56 84 ASN A N 1
ATOM 687 C CA . ASN A 1 84 ? -6.938 -4.216 -13.456 1.00 89.56 84 ASN A CA 1
ATOM 688 C C . ASN A 1 84 ? -7.342 -5.698 -13.334 1.00 89.56 84 ASN A C 1
ATOM 690 O O . ASN A 1 84 ? -8.314 -6.049 -12.675 1.00 89.56 84 ASN A O 1
ATOM 694 N N . THR A 1 85 ? -6.589 -6.579 -13.998 1.00 89.50 85 THR A N 1
ATOM 695 C CA . THR A 1 85 ? -6.817 -8.039 -13.999 1.00 89.50 85 THR A CA 1
ATOM 696 C C . THR A 1 85 ? -5.630 -8.832 -13.452 1.00 89.50 85 THR A C 1
ATOM 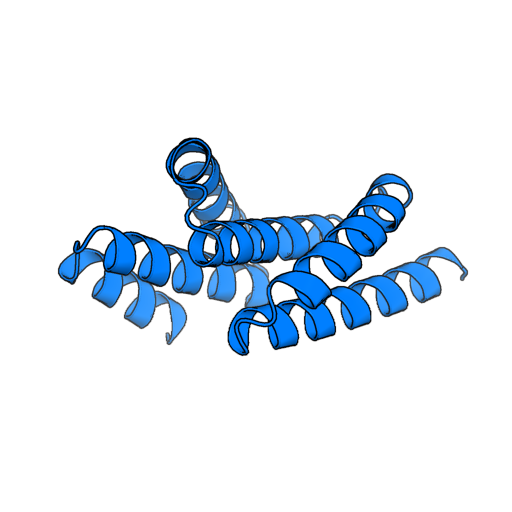698 O O . THR A 1 85 ? -5.715 -10.051 -13.317 1.00 89.50 85 THR A O 1
ATOM 701 N N . ASP A 1 86 ? -4.525 -8.162 -13.118 1.00 92.31 86 ASP A N 1
ATOM 702 C CA . ASP A 1 86 ? -3.383 -8.769 -12.452 1.00 92.31 86 ASP A CA 1
ATOM 703 C C . ASP A 1 86 ? -3.720 -9.049 -10.982 1.00 92.31 86 ASP A C 1
ATOM 705 O O . ASP A 1 86 ? -4.047 -8.146 -10.207 1.00 92.31 86 ASP A O 1
ATOM 709 N N . ASN A 1 87 ? -3.607 -10.318 -10.590 1.00 91.75 87 ASN A N 1
ATOM 710 C CA . ASN A 1 87 ? -3.983 -10.781 -9.256 1.00 91.75 87 ASN A CA 1
ATOM 711 C C . ASN A 1 87 ? -3.224 -10.057 -8.136 1.00 91.75 87 ASN A C 1
ATOM 713 O O . ASN A 1 87 ? -3.789 -9.831 -7.071 1.00 91.75 87 ASN A O 1
ATOM 717 N N . MET A 1 88 ? -1.956 -9.689 -8.350 1.00 91.12 88 MET A N 1
ATOM 718 C CA . MET A 1 88 ? -1.154 -8.996 -7.341 1.00 91.12 88 MET A CA 1
ATOM 719 C C . MET A 1 88 ? -1.648 -7.558 -7.162 1.00 91.12 88 MET A C 1
ATOM 721 O O . MET A 1 88 ? -1.818 -7.107 -6.028 1.00 91.12 88 MET A O 1
ATOM 725 N N . ILE A 1 89 ? -1.903 -6.846 -8.262 1.00 93.44 89 ILE A N 1
ATOM 726 C CA . ILE A 1 89 ? -2.438 -5.478 -8.236 1.00 93.44 89 ILE A CA 1
ATOM 727 C C . ILE A 1 89 ? -3.826 -5.450 -7.591 1.00 93.44 89 ILE A C 1
ATOM 729 O O . ILE A 1 89 ? -4.059 -4.652 -6.678 1.00 93.44 89 ILE A O 1
ATOM 733 N N . VAL A 1 90 ? -4.718 -6.352 -8.009 1.00 95.12 90 VAL A N 1
ATOM 734 C CA . VAL A 1 90 ? -6.070 -6.482 -7.447 1.00 95.12 90 VAL A CA 1
ATOM 735 C C . VAL A 1 90 ? -5.995 -6.793 -5.952 1.00 95.12 90 VAL A C 1
ATOM 737 O O . VAL A 1 90 ? -6.572 -6.054 -5.154 1.00 95.12 90 VAL A O 1
ATOM 740 N N . TYR A 1 91 ? -5.201 -7.789 -5.549 1.00 95.62 91 TYR A N 1
ATOM 741 C CA . TYR A 1 91 ? -4.985 -8.130 -4.141 1.00 95.62 91 TYR A CA 1
ATOM 742 C C . TYR A 1 91 ? -4.545 -6.920 -3.307 1.00 95.62 91 TYR A C 1
ATOM 744 O O . TYR A 1 91 ? -5.164 -6.604 -2.292 1.00 95.62 91 TYR A O 1
ATOM 752 N N . TYR A 1 92 ? -3.491 -6.209 -3.726 1.00 95.56 92 TYR A N 1
ATOM 753 C CA . TYR A 1 92 ? -2.977 -5.077 -2.952 1.00 95.56 92 TYR A CA 1
ATOM 754 C C . TYR A 1 92 ? -3.953 -3.902 -2.916 1.00 95.56 92 TYR A C 1
ATOM 756 O O . TYR A 1 92 ? -4.023 -3.213 -1.898 1.00 95.56 92 TYR A O 1
ATOM 764 N N . SER A 1 93 ? -4.721 -3.686 -3.986 1.00 96.06 93 SER A N 1
ATOM 765 C CA . SER A 1 93 ? -5.760 -2.654 -4.012 1.00 96.06 93 SER A CA 1
ATOM 766 C C . SER A 1 93 ? -6.853 -2.924 -2.972 1.00 96.06 93 SER A C 1
ATOM 768 O O . SER A 1 93 ? -7.201 -2.027 -2.200 1.00 96.06 93 SER A O 1
ATOM 770 N N . LEU A 1 94 ? -7.322 -4.173 -2.874 1.00 97.00 94 LEU A N 1
ATOM 771 C CA . LEU A 1 94 ? -8.336 -4.603 -1.913 1.00 97.00 94 LEU A CA 1
ATOM 772 C C . LEU A 1 94 ? -7.778 -4.585 -0.490 1.00 97.00 94 LEU A C 1
ATOM 774 O O . LEU A 1 94 ? -8.361 -3.967 0.399 1.00 97.00 94 LEU A O 1
ATOM 778 N N . PHE A 1 95 ? -6.601 -5.176 -0.279 1.00 96.88 95 PHE A N 1
ATOM 779 C CA . PHE A 1 95 ? -5.968 -5.229 1.034 1.00 96.88 95 PHE A CA 1
ATOM 780 C C . PHE A 1 95 ? -5.724 -3.827 1.604 1.00 96.88 95 PHE A C 1
ATOM 782 O O . PHE A 1 95 ? -6.095 -3.548 2.745 1.00 96.88 95 PHE A O 1
ATOM 789 N N . PHE A 1 96 ? -5.142 -2.911 0.822 1.00 95.69 96 PHE A N 1
ATOM 790 C CA . PHE A 1 96 ? -4.912 -1.548 1.300 1.00 95.69 96 PHE A CA 1
ATOM 791 C C . PHE A 1 96 ? -6.203 -0.745 1.457 1.00 95.69 96 PHE A C 1
ATOM 793 O O . PHE A 1 96 ? -6.261 0.105 2.346 1.00 95.69 96 PHE A O 1
ATOM 800 N N . SER A 1 97 ? -7.246 -1.048 0.680 1.00 95.62 97 SER A N 1
ATOM 801 C CA . SER A 1 97 ? -8.571 -0.472 0.917 1.00 95.62 97 SER A CA 1
ATOM 802 C C . SER A 1 97 ? -9.120 -0.865 2.286 1.00 95.62 97 SER A C 1
ATOM 804 O O . SER A 1 97 ? -9.569 0.002 3.033 1.00 95.62 97 SER A O 1
ATOM 806 N N . GLY A 1 98 ? -8.976 -2.136 2.672 1.00 96.06 98 GLY A N 1
ATOM 807 C CA . GLY A 1 98 ? -9.352 -2.598 4.008 1.00 96.06 98 GLY A CA 1
ATOM 808 C C . GLY A 1 98 ? -8.544 -1.929 5.123 1.00 96.06 98 GLY A C 1
ATOM 809 O O . GLY A 1 98 ? -9.111 -1.522 6.136 1.00 96.06 98 GLY A O 1
ATOM 810 N N . VAL A 1 99 ? -7.233 -1.730 4.922 1.00 93.69 99 VAL A N 1
ATOM 811 C CA . VAL A 1 99 ? -6.370 -1.018 5.888 1.00 93.69 99 VAL A CA 1
ATOM 812 C C . VAL A 1 99 ? -6.836 0.424 6.104 1.00 93.69 99 VAL A C 1
ATOM 814 O O . VAL A 1 99 ? -6.841 0.905 7.237 1.00 93.69 99 VAL A O 1
ATOM 817 N N . TYR A 1 100 ? -7.238 1.115 5.040 1.00 94.44 100 TYR A N 1
ATOM 818 C CA . TYR A 1 100 ? -7.726 2.489 5.130 1.00 94.44 100 TYR A CA 1
ATOM 819 C C . TYR A 1 100 ? -9.103 2.590 5.798 1.00 94.44 100 TYR A C 1
ATOM 821 O O . TYR A 1 100 ? -9.292 3.432 6.676 1.00 94.44 100 TYR A O 1
ATOM 829 N N . GLU A 1 101 ? -10.047 1.709 5.462 1.00 94.88 101 GLU A N 1
ATOM 830 C CA . GLU A 1 101 ? -11.345 1.668 6.150 1.00 94.88 101 GLU A CA 1
ATOM 831 C C . GLU A 1 101 ? -11.179 1.324 7.639 1.00 94.88 101 GLU A C 1
ATOM 833 O O . GLU A 1 101 ? -11.781 1.961 8.506 1.00 94.88 101 GLU A O 1
ATOM 838 N N . PHE A 1 102 ? -10.249 0.421 7.967 1.00 94.25 102 PHE A N 1
ATOM 839 C CA . PHE A 1 102 ? -9.893 0.116 9.351 1.00 94.25 102 PHE A CA 1
ATOM 840 C C . PHE A 1 102 ? -9.331 1.341 10.085 1.00 94.25 102 PHE A C 1
ATOM 842 O O . PHE A 1 102 ? -9.719 1.607 11.224 1.00 94.25 102 PHE A O 1
ATOM 849 N N . TYR A 1 103 ? -8.449 2.107 9.435 1.00 90.44 103 TYR A N 1
ATOM 850 C CA . TYR A 1 103 ? -7.904 3.354 9.978 1.00 90.44 103 TYR A CA 1
ATOM 851 C C . TYR A 1 103 ? -9.010 4.377 10.289 1.00 90.44 103 TYR A C 1
ATOM 853 O O . TYR A 1 103 ? -9.017 4.978 11.365 1.00 90.44 103 TYR A O 1
ATOM 861 N N . LYS A 1 104 ? -10.006 4.505 9.402 1.00 91.88 104 LYS A N 1
ATOM 862 C CA . LYS A 1 104 ? -11.204 5.338 9.614 1.00 91.88 104 LYS A CA 1
ATOM 863 C C . LYS A 1 104 ? -12.204 4.767 10.624 1.00 91.88 104 LYS A C 1
ATOM 865 O O . LYS A 1 104 ? -13.182 5.439 10.946 1.00 91.88 104 LYS A O 1
ATOM 870 N N . LYS A 1 105 ? -11.950 3.569 11.159 1.00 94.50 105 LYS A N 1
ATOM 871 C CA . LYS A 1 105 ? -12.832 2.821 12.071 1.00 94.50 105 LYS A CA 1
ATOM 872 C C . LYS A 1 105 ? -14.129 2.323 11.421 1.00 94.50 105 LYS A C 1
ATOM 874 O O . LYS A 1 105 ? -15.060 1.962 12.140 1.00 94.50 105 LYS A O 1
ATOM 879 N N . ASP A 1 106 ? -14.181 2.244 10.091 1.00 96.38 106 ASP A N 1
ATOM 880 C CA . ASP A 1 106 ? -15.241 1.524 9.383 1.00 96.38 106 ASP A CA 1
ATOM 881 C C . ASP A 1 106 ? -14.883 0.035 9.309 1.00 96.38 106 ASP A C 1
ATOM 883 O O . ASP A 1 106 ? -14.352 -0.488 8.328 1.00 96.38 106 ASP A O 1
ATOM 887 N N . TYR A 1 107 ? -15.104 -0.658 10.425 1.00 97.12 107 TYR A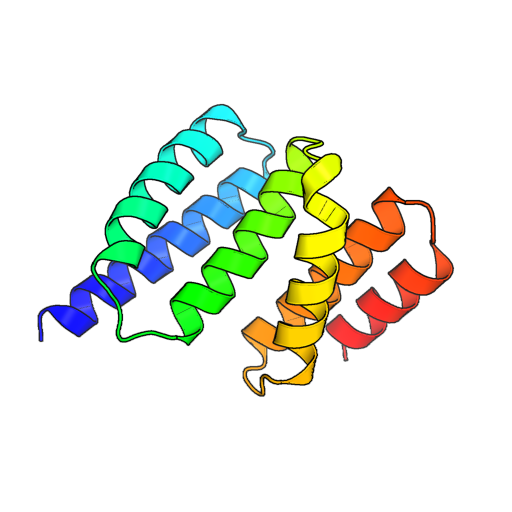 N 1
ATOM 888 C CA . TYR A 1 107 ? -14.693 -2.053 10.564 1.00 97.12 107 TYR A CA 1
ATOM 889 C C . TYR A 1 107 ? -15.497 -3.011 9.685 1.00 97.12 107 TYR A C 1
ATOM 891 O O . TYR A 1 107 ? -14.977 -4.062 9.320 1.00 97.12 107 TYR A O 1
ATOM 899 N N . VAL A 1 108 ? -16.744 -2.666 9.352 1.00 98.06 108 VAL A N 1
ATOM 900 C CA . VAL A 1 108 ? -17.582 -3.497 8.480 1.00 98.06 108 VAL A CA 1
ATOM 901 C C . VAL A 1 108 ? -16.988 -3.496 7.080 1.00 98.06 108 VAL A C 1
ATOM 903 O O . VAL A 1 108 ? -16.719 -4.563 6.529 1.00 98.06 108 VAL A O 1
ATOM 906 N N . GLU A 1 109 ? -16.695 -2.311 6.546 1.00 97.50 109 GLU A N 1
ATOM 907 C CA . GLU A 1 109 ? -16.138 -2.204 5.204 1.00 97.50 109 GLU A CA 1
ATOM 908 C C . GLU A 1 109 ? -14.696 -2.722 5.137 1.00 97.50 109 GLU A C 1
ATOM 910 O O . GLU A 1 109 ? -14.317 -3.397 4.179 1.00 97.50 109 GLU A O 1
ATOM 915 N N . ALA A 1 110 ? -13.908 -2.523 6.198 1.00 97.88 110 ALA A N 1
ATOM 916 C CA . ALA A 1 110 ? -12.581 -3.121 6.306 1.00 97.88 110 ALA A CA 1
ATOM 917 C C . ALA A 1 110 ? -12.613 -4.653 6.182 1.00 97.88 110 ALA A C 1
ATOM 919 O O . ALA A 1 110 ? -11.825 -5.228 5.431 1.00 97.88 110 ALA A O 1
ATOM 920 N N . ILE A 1 111 ? -13.534 -5.317 6.893 1.00 98.12 111 ILE A N 1
ATOM 921 C CA . ILE A 1 111 ? -13.695 -6.776 6.834 1.00 98.12 111 ILE A CA 1
ATOM 922 C C . ILE A 1 111 ? -14.115 -7.220 5.430 1.00 98.12 111 ILE A C 1
ATOM 924 O O . ILE A 1 111 ? -13.541 -8.184 4.924 1.00 98.12 111 ILE A O 1
ATOM 928 N N . ASN A 1 112 ? -15.049 -6.509 4.788 1.00 97.88 112 ASN A N 1
ATOM 929 C CA . ASN A 1 112 ? -15.468 -6.803 3.413 1.00 97.88 112 ASN A CA 1
ATOM 930 C C . ASN A 1 112 ? -14.263 -6.796 2.460 1.00 97.88 112 ASN A C 1
ATOM 932 O O . ASN A 1 112 ? -14.047 -7.752 1.716 1.00 97.88 112 ASN A O 1
ATOM 936 N N . PHE A 1 113 ? -13.428 -5.755 2.523 1.00 97.81 113 PHE A N 1
ATOM 937 C CA . PHE A 1 113 ? -12.224 -5.666 1.696 1.00 97.81 113 PHE A CA 1
ATOM 938 C C . PHE A 1 113 ? -11.208 -6.774 1.983 1.00 97.81 113 PHE A C 1
ATOM 940 O O . PHE A 1 113 ? -10.622 -7.312 1.045 1.00 97.81 113 PHE A O 1
ATOM 947 N N . TYR A 1 114 ? -11.000 -7.141 3.250 1.00 97.81 114 TYR A N 1
ATOM 948 C CA . TYR A 1 114 ? -10.092 -8.236 3.593 1.00 97.81 114 TYR A CA 1
ATOM 949 C C . TYR A 1 114 ? -10.583 -9.585 3.067 1.00 97.81 114 TYR A C 1
ATOM 951 O O . TYR A 1 114 ? -9.782 -10.346 2.534 1.00 97.81 114 TYR A O 1
ATOM 959 N N . GLN A 1 115 ? -11.888 -9.855 3.145 1.00 97.62 115 GLN A N 1
ATOM 960 C CA . GLN A 1 115 ? -12.479 -11.072 2.587 1.00 97.62 115 GLN A CA 1
ATOM 961 C C . GLN A 1 115 ? -12.338 -11.128 1.065 1.00 97.62 115 GLN A C 1
ATOM 963 O O . GLN A 1 115 ? -11.986 -12.171 0.523 1.00 97.62 115 GLN A O 1
ATOM 968 N N . LEU A 1 116 ? -12.566 -10.005 0.378 1.00 96.31 116 LEU A N 1
ATOM 969 C CA . LEU A 1 116 ? -12.364 -9.917 -1.069 1.00 96.31 116 LEU A CA 1
ATOM 970 C C . LEU A 1 116 ? -10.898 -10.123 -1.466 1.00 96.31 116 LEU A C 1
ATOM 972 O O . LEU A 1 116 ? -10.637 -10.680 -2.523 1.00 96.31 116 LEU A O 1
ATOM 976 N N . ALA A 1 117 ? -9.947 -9.674 -0.642 1.00 96.12 117 ALA A N 1
ATOM 977 C CA . ALA A 1 117 ? -8.522 -9.865 -0.900 1.00 96.12 117 ALA A CA 1
ATOM 978 C C . ALA A 1 117 ? -8.051 -11.314 -0.666 1.00 96.12 117 ALA A C 1
ATOM 980 O O . ALA A 1 117 ? -7.052 -11.722 -1.247 1.00 96.12 117 ALA A O 1
ATOM 981 N N . GLU A 1 118 ? -8.716 -12.074 0.207 1.00 94.38 118 GLU A N 1
ATOM 982 C CA . GLU A 1 118 ? -8.352 -13.463 0.529 1.00 94.38 118 GLU A CA 1
ATOM 983 C C . GLU A 1 118 ? -8.957 -14.497 -0.442 1.00 94.38 118 GLU A C 1
ATOM 985 O O . GLU A 1 118 ? -8.443 -15.614 -0.528 1.00 94.38 118 GLU A O 1
ATOM 990 N N . ALA A 1 119 ? -10.032 -14.127 -1.148 1.00 86.44 119 ALA A N 1
ATOM 991 C CA . ALA A 1 119 ? -10.780 -14.981 -2.077 1.00 86.44 119 ALA A CA 1
ATOM 992 C C . ALA A 1 119 ? -9.975 -15.404 -3.319 1.00 86.44 119 ALA A C 1
ATOM 994 O O . ALA A 1 119 ? -10.117 -16.587 -3.713 1.00 86.44 119 ALA A O 1
#

Radius of gyration: 14.41 Å; Cα contacts (8 Å, |Δi|>4): 101; chains: 1; bounding box: 36×30×35 Å

Foldseek 3Di:
DVLVVLVVVLVVLLVVLLVCLVVLVLVVNVVSLVVSVVSVVVNPPDPVSVLSNLLSVLSSCLSVVVPVCNVVSLVVLVVQLVVDDDLVSVLSSLQSNLVVCVVVVVNVSSVVSNVVSVD

Mean predicted aligned error: 4.65 Å

pLDDT: mean 89.18, std 10.13, range [55.81, 98.19]

Nearest PDB structures (foldseek):
  8rsu-assembly1_A  TM=8.882E-01  e=2.765E-04  Bacillus phage phi3T
  3q15-assembly1_A-2  TM=5.286E-01  e=2.621E-04  Bacillus subtilis
  8rte-assembly1_B  TM=7.531E-01  e=5.522E-03  Bacillus phage phi105
  4i1a-assembly3_A  TM=6.601E-01  e=5.767E+00  Bacillus subtilis subsp. subtilis str. 168
  3gw4-assembly1_A  TM=5.910E-01  e=3.564E+00  Deinococcus radiodurans R1 = ATCC 13939 = DSM 20539

=== Feature glossary ===
Key to the feature types in this record:

— What the protein is —

Primary structure: the covalent order of the twenty standard amino acids along the backbone. Two proteins with the same sequence will (almost always) fold to the same structure; two with 30% identity often share a fold but not the details.

Database cross-references. InterPro integrates a dozen domain/family signature databases into unified entries with residue-range hits. GO terms attach function/process/location labels with evidence codes. CATH codes position the fold in a four-level structural taxonomy. Organism is the NCBI-taxonomy species name.

— Where its atoms are —

The mmCIF block holds the 3D Cartesian coordinates of each backbone atom (N, Cα, C, O) in ångströms. mmCIF is the PDB's canonical archive format — a tagged-loop text representation of the atomic model.

Six rendered views show the 3D structure from the faces of a cube — i.e. along ±x, ±y, ±z. Rendering representation is drawn randomly per protein from cartoon (secondary-structure ribbons), sticks (backbone bonds), or molecular surface; coloring is either N→C rainbow (blue at the N-terminus through red at the C-terminus) or one color per chain.

— Local backbone conformation —

DSSP 8-state secondary structure assigns each residue one of H (α-helix), G (3₁₀-helix), I (π-helix), E (extended β-strand), B (isolated β-bridge), T (hydrogen-bonded turn), S (bend), or '-' (coil). The assignment is computed from backbone hydrogen-bond geometry via the Kabsch–Sander algorithm.

P-SEA three-state annotation labels each residue as helix, strand, or coil based purely on the geometry of the Cα trace. It serves as a fallback when the full backbone (and thus DSSP) is unavailable.

The φ/ψ torsion pair specifies the backbone conformation at each residue. φ rotates about the N–Cα bond, ψ about the Cα–C bond. Steric clashes forbid most of the (φ, ψ) plane — the allowed regions (α-helix basin, β-sheet basin, left-handed helix) are the Ramachandran-allowed regions.

— Global shape and packing —

The geometric summary reports three shape descriptors. Rg (radius of gyration) measures how spread out the Cα atoms are about their centre of mass; compact globular proteins have small Rg, elongated or unfolded ones large. Cα contacts (<8 Å, |i−j|>4) count long-range residue pairs in spatial proximity — high for tightly packed folds, near zero for rods or random coil. The bounding-box extents give the protein's footprint along x, y, z in Å.

Accessible surface area quantifies burial. A residue with SASA near zero is packed into the hydrophobic core; one with SASA >100 Å² sits on the surface. Computed here via the Shrake–Rupley numerical algorithm with a 1.4 Å probe.

Plot images: a contact map (w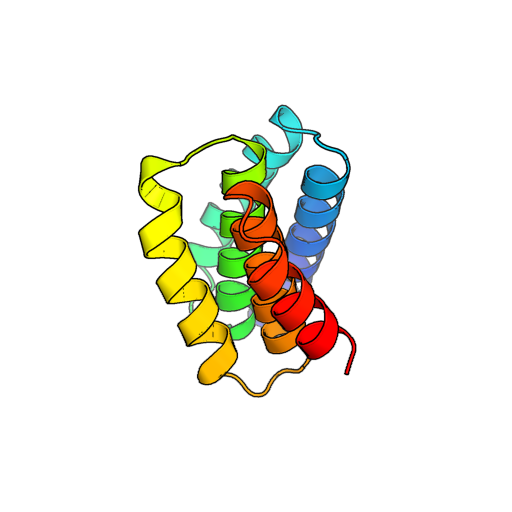hich residues are close in 3D, as an N×N binary image), a Ramachandran scatter (backbone torsion angles, revealing secondary-structure composition at a glance), and — for AlphaFold structures — a PAE heatmap (pairwise prediction confidence).
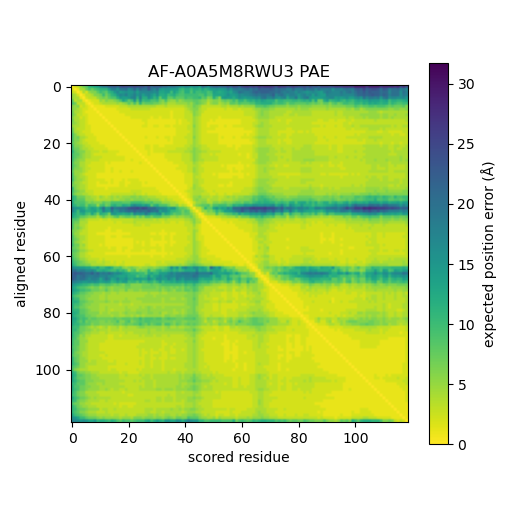
— Structural neighborhood —

The Foldseek 3Di string encodes local tertiary geometry as a 20-letter alphabet — one character per residue — derived from the relative positions of nearby Cα atoms. Unlike the amino-acid sequence, 3Di is a direct function of the 3D structure, so two proteins with the same fold have similar 3Di strings even at low sequence identity.

Nearest PDB neighbors are the top structural matches found by Foldseek when searching this structure against the entire Protein Data Bank. Each hit reports a TM-score (0 to 1; >0.5 almost always implies the same fold) and an E-value. These are *structural* homologs — they may share no detectable sequence similarity.

— Confidence and disorder —

For AlphaFold models, the B-factor field carries pLDDT — the model's own estimate of local accuracy on a 0–100 scale. Regions with pLDDT<50 should be treated as essentially unmodeled; they often correspond to intrinsically disordered segments.

B-factor (Debye–Waller factor) reflects atomic displacement in the crystal lattice. It is an experimental observable (units Å²), not a prediction; low values mean the atom is pinned down, high values mean it moves or is heterogeneous across the crystal.

Predicted aligned error is AlphaFold's pairwise confidence. Unlike pLDDT (per-residue), PAE is per-residue-pair and captures whether two parts of the structure are correctly placed relative to each other. Units are ångströms of expected positional error.